Protein AF-A0A840C6U6-F1 (afdb_monomer)

Solvent-accessible surface area (backbone atoms only — not comparable to full-atom values): 9760 Å² total; per-residue (Å²): 137,85,86,86,85,78,88,86,88,80,88,86,81,90,80,87,83,90,81,89,81,90,80,90,89,85,90,82,91,80,81,91,79,9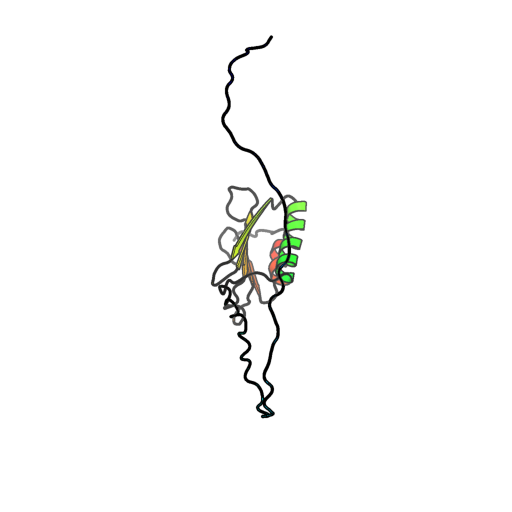4,80,86,88,84,83,76,79,82,68,82,79,74,75,77,66,78,74,57,31,68,74,51,78,66,56,47,48,55,55,49,54,53,49,54,53,35,39,76,70,66,61,38,72,49,74,47,78,48,71,35,70,68,30,18,37,42,33,33,19,62,46,102,85,55,76,41,54,36,34,42,36,38,28,70,78,38,42,84,78,66,22,24,28,36,31,26,38,61,87,69,48,74,78,34,65,22,78,48,59,72,74,34,51,51,66,73,77,44,84,76,80,78,77,85,128

Mean predicted aligned error: 17.06 Å

pLDDT: mean 73.61, std 18.35, range [34.66, 94.38]

Foldseek 3Di:
DDDDDDDDDDDDDDDDDDDDDDDDDDDDDDDDDDDDDDDDPPDPPPPPPQQWDDDDPVLVVLVVVLVVVCVVVLQWDDWDWDIDSFKTWIFTDSDPPDQGQKIWIAGVVCCVPWARIFIAGSVRDTPDGHNDSNVRCVSSVDPDPPPDD

Organism: NCBI:txid1348468

Secondary structure (DSSP, 8-state):
--------------------------------------------------------HHHHHHHHHHHHHHHHTTS--EEEEEE-SS-EEEEEESSTTSPPSEEEEE-TTGGGTT-SEEEEETTS-EEEEES-HHHHHHHHHS-------

Structure (mmCIF, N/CA/C/O backbone):
data_AF-A0A840C6U6-F1
#
_entry.id   AF-A0A840C6U6-F1
#
loop_
_atom_site.group_PDB
_atom_site.id
_atom_site.type_symbol
_atom_site.label_atom_id
_atom_site.label_alt_id
_atom_site.label_comp_id
_atom_site.label_asym_id
_atom_site.label_entity_id
_atom_site.label_seq_id
_atom_site.pdbx_PDB_ins_code
_atom_site.Cartn_x
_atom_site.Cartn_y
_atom_site.Cartn_z
_atom_site.occupancy
_atom_site.B_iso_or_equiv
_atom_site.auth_seq_id
_atom_site.auth_comp_id
_atom_site.auth_asym_id
_atom_site.auth_atom_id
_atom_site.pdbx_PDB_model_num
ATOM 1 N N . MET A 1 1 ? 65.325 24.434 11.270 1.00 45.62 1 MET A N 1
ATOM 2 C CA . MET A 1 1 ? 65.614 25.811 11.714 1.00 45.62 1 MET A CA 1
ATOM 3 C C . MET A 1 1 ? 64.269 26.358 12.171 1.00 45.62 1 MET A C 1
ATOM 5 O O . MET A 1 1 ? 63.461 26.665 11.315 1.00 45.62 1 MET A O 1
ATOM 9 N N . SER A 1 2 ? 63.809 26.082 13.391 1.00 48.50 2 SER A N 1
ATOM 10 C CA . SER A 1 2 ? 64.303 26.537 14.704 1.00 48.50 2 SER A CA 1
ATOM 11 C C . SER A 1 2 ? 64.007 28.020 14.915 1.00 48.50 2 SER A C 1
ATOM 13 O O . SER A 1 2 ? 64.846 28.852 14.599 1.00 48.50 2 SER A O 1
ATOM 15 N N . GLU A 1 3 ? 62.831 28.310 15.470 1.00 50.03 3 GLU A N 1
ATOM 16 C CA . GLU A 1 3 ? 62.626 29.488 16.309 1.00 50.03 3 GLU A CA 1
ATOM 17 C C . GLU A 1 3 ? 62.637 29.010 17.762 1.00 50.03 3 GLU A C 1
ATOM 19 O O . G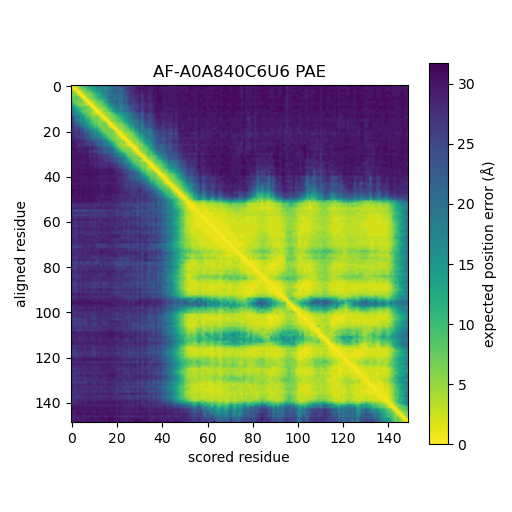LU A 1 3 ? 61.845 28.169 18.189 1.00 50.03 3 GLU A O 1
ATOM 24 N N . THR A 1 4 ? 63.662 29.475 18.461 1.00 56.00 4 THR A N 1
ATOM 25 C CA . THR A 1 4 ? 63.832 29.487 19.909 1.00 56.00 4 THR A CA 1
ATOM 26 C C . THR A 1 4 ? 63.136 30.708 20.487 1.00 56.00 4 THR A C 1
ATOM 28 O O . THR A 1 4 ? 63.201 31.756 19.858 1.00 56.00 4 THR A O 1
ATOM 31 N N . GLU A 1 5 ? 62.592 30.552 21.695 1.00 47.31 5 GLU A N 1
ATOM 32 C CA . GLU A 1 5 ? 62.396 31.534 22.785 1.00 47.31 5 GLU A CA 1
ATOM 33 C C . GLU A 1 5 ? 61.032 31.288 23.449 1.00 47.31 5 GLU A C 1
ATOM 35 O O . GLU A 1 5 ? 60.054 30.991 22.780 1.00 47.31 5 GLU A O 1
ATOM 40 N N . THR A 1 6 ? 60.856 31.346 24.763 1.00 54.31 6 THR A N 1
ATOM 41 C CA . THR A 1 6 ? 61.729 31.817 25.833 1.00 54.31 6 THR A CA 1
ATOM 42 C C . THR A 1 6 ? 61.226 31.195 27.141 1.00 54.31 6 THR A C 1
ATOM 44 O O . THR A 1 6 ? 60.025 30.992 27.329 1.00 54.31 6 THR A O 1
ATOM 47 N N . SER A 1 7 ? 62.181 30.844 28.001 1.00 49.69 7 SER A N 1
ATOM 48 C CA . SER A 1 7 ? 62.050 30.468 29.414 1.00 49.69 7 SER A CA 1
ATOM 49 C C . SER A 1 7 ? 61.199 31.496 30.186 1.00 49.69 7 SER A C 1
ATOM 51 O O . SER A 1 7 ? 61.150 32.660 29.819 1.00 49.69 7 SER A O 1
ATOM 53 N N . ASP A 1 8 ? 60.487 31.175 31.262 1.00 56.88 8 ASP A N 1
ATOM 54 C CA . ASP A 1 8 ? 61.069 30.817 32.559 1.00 56.88 8 ASP A CA 1
ATOM 55 C C . ASP A 1 8 ? 59.945 30.386 33.546 1.00 56.88 8 ASP A C 1
ATOM 57 O O . ASP A 1 8 ? 58.770 30.680 33.304 1.00 56.88 8 ASP A O 1
ATOM 61 N N . PRO A 1 9 ? 60.273 29.666 34.638 1.00 64.56 9 PRO A N 1
ATOM 62 C CA . PRO A 1 9 ? 59.389 28.789 35.389 1.00 64.56 9 PRO A CA 1
ATOM 63 C C . PRO A 1 9 ? 58.972 29.347 36.761 1.00 64.56 9 PRO A C 1
ATOM 65 O O . PRO A 1 9 ? 59.622 30.199 37.357 1.00 64.56 9 PRO A O 1
ATOM 68 N N . SER A 1 10 ? 57.918 28.773 37.336 1.00 48.19 10 SER A N 1
ATOM 69 C CA . SER A 1 10 ? 57.674 28.795 38.783 1.00 48.19 10 SER A CA 1
ATOM 70 C C . SER A 1 10 ? 56.781 27.593 39.101 1.00 48.19 10 SER A C 1
ATOM 72 O O . SER A 1 10 ? 55.706 27.469 38.521 1.00 48.19 10 SER A O 1
ATOM 74 N N . SER A 1 11 ? 57.349 26.547 39.711 1.00 51.41 11 SER A N 1
ATOM 75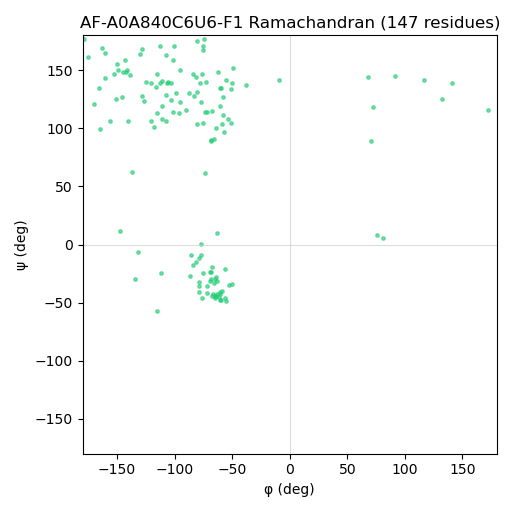 C CA . SER A 1 11 ? 57.151 26.210 41.138 1.00 51.41 11 SER A CA 1
ATOM 76 C C . SER A 1 11 ? 55.735 25.652 41.375 1.00 51.41 11 SER A C 1
ATOM 78 O O . SER A 1 11 ? 54.755 26.323 41.101 1.00 51.41 11 SER A O 1
ATOM 80 N N . ASP A 1 12 ? 55.484 24.426 41.826 1.00 54.50 12 ASP A N 1
ATOM 81 C CA . ASP A 1 12 ? 56.215 23.557 42.742 1.00 54.50 12 ASP A CA 1
ATOM 82 C C . ASP A 1 12 ? 55.719 22.088 42.591 1.00 54.50 12 ASP A C 1
ATOM 84 O O . ASP A 1 12 ? 54.709 21.830 41.925 1.00 54.50 12 ASP A O 1
ATOM 88 N N . PRO A 1 13 ? 56.425 21.116 43.198 1.00 53.50 13 PRO A N 1
ATOM 89 C CA . PRO A 1 13 ? 56.392 19.697 42.875 1.00 53.50 13 PRO A CA 1
ATOM 90 C C . PRO A 1 13 ? 55.777 18.808 43.981 1.00 53.50 13 PRO A C 1
ATOM 92 O O . PRO A 1 13 ? 55.643 19.221 45.128 1.00 53.50 13 PRO A O 1
ATOM 95 N N . PHE A 1 14 ? 55.556 17.525 43.644 1.00 44.00 14 PHE A N 1
ATOM 96 C CA . PHE A 1 14 ? 55.323 16.388 44.564 1.00 44.00 14 PHE A CA 1
ATOM 97 C C . PHE A 1 14 ? 53.980 16.426 45.356 1.00 44.00 14 PHE A C 1
ATOM 99 O O . PHE A 1 14 ? 53.499 17.465 45.762 1.00 44.00 14 PHE A O 1
ATOM 106 N N . ARG A 1 15 ? 53.262 15.336 45.661 1.00 47.59 15 ARG A N 1
ATOM 107 C CA . ARG A 1 15 ? 53.567 13.902 45.667 1.00 47.59 15 ARG A CA 1
ATOM 108 C C . ARG A 1 15 ? 52.268 13.085 45.755 1.00 47.59 15 ARG A C 1
ATOM 110 O O . ARG A 1 15 ? 51.410 13.341 46.589 1.00 47.59 15 ARG A O 1
ATOM 117 N N . THR A 1 16 ? 52.213 12.062 44.917 1.00 52.66 16 THR A N 1
ATOM 118 C CA . THR A 1 16 ? 51.678 10.706 45.101 1.00 52.66 16 THR A CA 1
ATOM 119 C C . THR A 1 16 ? 51.265 10.254 46.511 1.00 52.66 16 THR A C 1
ATOM 121 O O . THR A 1 16 ? 52.058 10.351 47.445 1.00 52.66 16 THR A O 1
ATOM 124 N N . GLY A 1 17 ? 50.162 9.493 46.574 1.00 43.16 17 GLY A N 1
ATOM 125 C CA . GLY A 1 17 ? 50.177 8.169 47.220 1.00 43.16 17 GLY A CA 1
ATOM 126 C C . GLY A 1 17 ? 49.043 7.885 48.202 1.00 43.16 17 GLY A C 1
ATOM 127 O O . GLY A 1 17 ? 48.842 8.628 49.151 1.00 43.16 17 GLY A O 1
ATOM 128 N N . GLY A 1 18 ? 48.322 6.785 47.963 1.00 44.47 18 GLY A N 1
ATOM 129 C CA . GLY A 1 18 ? 47.177 6.339 48.755 1.00 44.47 18 GLY A CA 1
ATOM 130 C C . GLY A 1 18 ? 47.520 5.728 50.117 1.00 44.47 18 GLY A C 1
ATOM 131 O O . GLY A 1 18 ? 48.679 5.527 50.467 1.00 44.47 18 GLY A O 1
ATOM 132 N N . GLY A 1 19 ? 46.477 5.381 50.867 1.00 39.81 19 GLY A N 1
ATOM 133 C CA . GLY A 1 19 ? 46.610 4.683 52.142 1.00 39.81 19 GLY A CA 1
ATOM 134 C C . GLY A 1 19 ? 45.278 4.580 52.870 1.00 39.81 19 GLY A C 1
ATOM 135 O O . GLY A 1 19 ? 44.681 5.587 53.226 1.00 39.81 19 GLY A O 1
ATOM 136 N N . ALA A 1 20 ? 44.807 3.349 53.042 1.00 47.38 20 ALA A N 1
ATOM 137 C CA . ALA A 1 20 ? 43.538 2.984 53.649 1.00 47.38 20 ALA A CA 1
ATOM 138 C C . ALA A 1 20 ? 43.416 3.407 55.124 1.00 47.38 20 ALA A C 1
ATOM 140 O O . ALA A 1 20 ? 44.385 3.338 55.875 1.00 47.38 20 ALA A O 1
ATOM 141 N N . ALA A 1 21 ? 42.193 3.717 55.561 1.00 46.66 21 ALA A N 1
ATOM 142 C CA . ALA A 1 21 ? 41.839 3.761 56.975 1.00 46.66 21 ALA A CA 1
ATOM 143 C C . ALA A 1 21 ? 40.434 3.183 57.196 1.00 46.66 21 ALA A C 1
ATOM 145 O O . ALA A 1 21 ? 39.406 3.762 56.855 1.00 46.66 21 ALA A O 1
ATOM 146 N N . VAL A 1 22 ? 40.471 1.978 57.751 1.00 51.34 22 VAL A N 1
ATOM 147 C CA . VAL A 1 22 ? 39.446 1.240 58.482 1.00 51.34 22 VAL A CA 1
ATOM 148 C C . VAL A 1 22 ? 38.579 2.122 59.391 1.00 51.34 22 VAL A C 1
ATOM 150 O O . VAL A 1 22 ? 39.090 2.952 60.139 1.00 51.34 22 VAL A O 1
ATOM 153 N N . VAL A 1 23 ? 37.265 1.882 59.381 1.00 58.28 23 VAL A N 1
ATOM 154 C CA . VAL A 1 23 ? 36.325 2.417 60.379 1.00 58.28 23 VAL A CA 1
ATOM 155 C C . VAL A 1 23 ? 35.882 1.310 61.348 1.00 58.28 23 VAL A C 1
ATOM 157 O O . VAL A 1 23 ? 35.692 0.168 60.920 1.00 58.28 23 VAL A O 1
ATOM 160 N N . PRO A 1 24 ? 35.754 1.609 62.654 1.00 52.91 24 PRO A N 1
ATOM 161 C CA . PRO A 1 24 ? 35.621 0.600 63.701 1.00 52.91 24 PRO A CA 1
ATOM 162 C C . PRO A 1 24 ? 34.193 0.055 63.865 1.00 52.91 24 PRO A C 1
ATOM 164 O O . PRO A 1 24 ? 33.205 0.782 63.803 1.00 52.91 24 PRO A O 1
ATOM 167 N N . PHE A 1 25 ? 34.118 -1.241 64.169 1.00 50.84 25 PHE A N 1
ATOM 168 C CA . PHE A 1 25 ? 32.932 -1.979 64.607 1.00 50.84 25 PHE A CA 1
ATOM 169 C C . PHE A 1 25 ? 32.901 -2.059 66.138 1.00 50.84 25 PHE A C 1
ATOM 171 O O . PHE A 1 25 ? 33.839 -2.613 66.699 1.00 50.84 25 PHE A O 1
ATOM 178 N N . THR A 1 26 ? 31.834 -1.581 66.798 1.00 48.91 26 THR A N 1
ATOM 179 C CA . THR A 1 26 ? 31.376 -1.967 68.163 1.00 48.91 26 THR A CA 1
ATOM 180 C C . THR A 1 26 ? 29.876 -1.556 68.342 1.00 48.91 26 THR A C 1
ATOM 182 O O . THR A 1 26 ? 29.348 -0.881 67.461 1.00 48.91 26 THR A O 1
ATOM 185 N N . PRO A 1 27 ? 29.097 -2.028 69.349 1.00 62.06 27 PRO A N 1
ATOM 186 C CA . PRO A 1 27 ? 28.064 -3.046 69.106 1.00 62.06 27 PRO A CA 1
ATOM 187 C C . PRO A 1 27 ? 26.657 -2.670 69.645 1.00 62.06 27 PRO A C 1
ATOM 189 O O . PRO A 1 27 ? 26.516 -1.808 70.505 1.00 62.06 27 PRO A O 1
ATOM 192 N N . ARG A 1 28 ? 25.602 -3.410 69.266 1.00 49.16 28 ARG A N 1
ATOM 193 C CA . ARG A 1 28 ? 24.569 -3.867 70.228 1.00 49.16 28 ARG A CA 1
ATOM 194 C C . ARG A 1 28 ? 23.605 -4.881 69.614 1.00 49.16 28 ARG A C 1
ATOM 196 O O . ARG A 1 28 ? 22.868 -4.577 68.684 1.00 49.16 28 ARG A O 1
ATOM 203 N N . ARG A 1 29 ? 23.554 -6.071 70.220 1.00 54.03 29 ARG A N 1
ATOM 204 C CA . ARG A 1 29 ? 22.394 -6.967 70.145 1.00 54.03 29 ARG A CA 1
ATOM 205 C C . ARG A 1 29 ? 21.256 -6.401 70.994 1.00 54.03 29 ARG A C 1
ATOM 207 O O . ARG A 1 29 ? 21.501 -5.985 72.126 1.00 54.03 29 ARG A O 1
ATOM 214 N N . LYS A 1 30 ? 20.034 -6.509 70.484 1.00 49.62 30 LYS A N 1
ATOM 215 C CA . LYS A 1 30 ? 18.816 -6.939 71.193 1.00 49.62 30 LYS A CA 1
ATOM 216 C C . LYS A 1 30 ? 17.808 -7.259 70.090 1.00 49.62 30 LYS A C 1
ATOM 218 O O . LYS A 1 30 ? 17.477 -6.384 69.309 1.00 49.62 30 LYS A O 1
ATOM 223 N N . ASP A 1 31 ? 17.660 -8.533 69.772 1.00 51.50 31 ASP A N 1
ATOM 224 C CA . ASP A 1 31 ? 16.606 -9.406 70.304 1.00 51.50 31 ASP A CA 1
ATOM 225 C C . ASP A 1 31 ? 15.381 -9.378 69.378 1.00 51.50 31 ASP A C 1
ATOM 227 O O . ASP A 1 31 ? 15.139 -8.412 68.661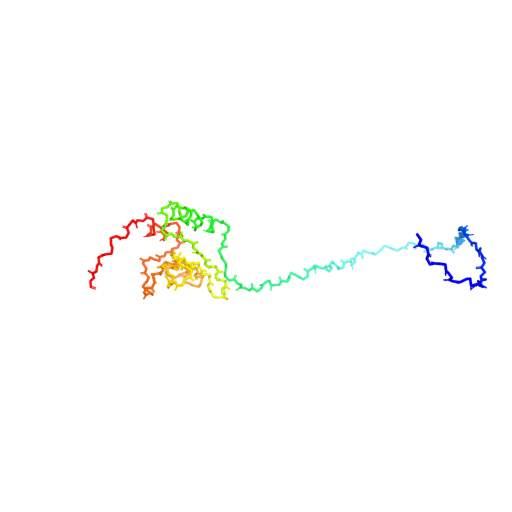 1.00 51.50 31 ASP A O 1
ATOM 231 N N . GLN A 1 32 ? 14.733 -10.524 69.280 1.00 50.66 32 GLN A N 1
ATOM 232 C CA . GLN A 1 32 ? 13.896 -10.958 68.175 1.00 50.66 32 GLN A CA 1
ATOM 233 C C . GLN A 1 32 ? 12.519 -10.287 68.165 1.00 50.66 32 GLN A C 1
ATOM 235 O O . GLN A 1 32 ? 11.892 -10.089 69.199 1.00 50.66 32 GLN A O 1
ATOM 240 N N . GLY A 1 33 ? 11.997 -10.057 66.961 1.00 49.28 33 GLY A N 1
ATOM 241 C CA . GLY A 1 33 ? 10.569 -9.885 66.703 1.00 49.28 33 GLY A CA 1
ATOM 242 C C . GLY A 1 33 ? 10.258 -10.363 65.281 1.00 49.28 33 GLY A C 1
ATOM 243 O O . GLY A 1 33 ? 10.924 -9.903 64.352 1.00 49.28 33 GLY A O 1
ATOM 244 N N . PRO A 1 34 ? 9.314 -11.298 65.061 1.00 66.19 34 PRO A N 1
ATOM 245 C CA . PRO A 1 34 ? 8.961 -11.735 63.720 1.00 66.19 34 PRO A CA 1
ATOM 246 C C . PRO A 1 34 ? 7.832 -10.850 63.179 1.00 66.19 34 PRO A C 1
ATOM 248 O O . PRO A 1 34 ? 6.722 -10.872 63.703 1.00 66.19 34 PRO A O 1
ATOM 251 N N . ALA A 1 35 ? 8.082 -10.089 62.113 1.00 51.34 35 ALA A N 1
ATOM 252 C CA . ALA A 1 35 ? 7.008 -9.482 61.329 1.00 51.34 35 ALA A CA 1
ATOM 253 C C . ALA A 1 35 ? 7.383 -9.424 59.842 1.00 51.34 35 ALA A C 1
ATOM 255 O O . ALA A 1 35 ? 8.452 -8.967 59.450 1.00 51.34 35 ALA A O 1
ATOM 256 N N . GLN A 1 36 ? 6.476 -9.974 59.047 1.00 61.34 36 GLN A N 1
ATOM 257 C CA . GLN A 1 36 ? 6.547 -10.296 57.626 1.00 61.34 36 GLN A CA 1
ATOM 258 C C . GLN A 1 36 ? 6.297 -9.065 56.704 1.00 61.34 36 GLN A C 1
ATOM 260 O O . GLN A 1 36 ? 6.046 -7.968 57.203 1.00 61.34 36 GLN A O 1
ATOM 265 N N . PRO A 1 37 ? 6.434 -9.208 55.367 1.00 58.03 37 PRO A N 1
ATOM 266 C CA . PRO A 1 37 ? 7.028 -8.219 54.466 1.00 58.03 37 PRO A CA 1
ATOM 267 C C . PRO A 1 37 ? 6.009 -7.292 53.787 1.00 58.03 37 PRO A C 1
ATOM 269 O O . PRO A 1 37 ? 4.916 -7.719 53.438 1.00 58.03 37 PRO A O 1
ATOM 272 N N . HIS A 1 38 ? 6.416 -6.057 53.475 1.00 51.50 38 HIS A N 1
ATOM 273 C CA . HIS A 1 38 ? 5.706 -5.188 52.521 1.00 51.50 38 HIS A CA 1
ATOM 274 C C . HIS A 1 38 ? 6.696 -4.469 51.596 1.00 51.50 38 HIS A C 1
ATOM 276 O O . HIS A 1 38 ? 6.808 -3.243 51.583 1.00 51.50 38 HIS A O 1
ATOM 282 N N . GLY A 1 39 ? 7.437 -5.250 50.809 1.00 54.03 39 GLY A N 1
ATOM 283 C CA . GLY A 1 39 ? 8.087 -4.730 49.612 1.00 54.03 39 GLY A CA 1
ATOM 284 C C . GLY A 1 39 ? 7.023 -4.538 48.538 1.00 54.03 39 GLY A C 1
ATOM 285 O O . GLY A 1 39 ? 6.555 -5.514 47.965 1.00 54.03 39 GLY A O 1
ATOM 286 N N . HIS A 1 40 ? 6.617 -3.298 48.284 1.00 62.19 40 HIS A N 1
ATOM 287 C CA . HIS A 1 40 ? 5.832 -2.972 47.098 1.00 62.19 40 HIS A CA 1
ATOM 288 C C . HIS A 1 40 ? 6.785 -3.030 45.896 1.00 62.19 40 HIS A C 1
ATOM 290 O O . HIS A 1 40 ? 7.712 -2.217 45.842 1.00 62.19 40 HIS A O 1
ATOM 296 N N . PRO A 1 41 ? 6.625 -3.961 44.938 1.00 60.44 41 PRO A N 1
ATOM 297 C CA . PRO A 1 41 ? 7.368 -3.863 43.698 1.00 60.44 41 PRO A CA 1
ATOM 298 C C . PRO A 1 41 ? 6.840 -2.638 42.949 1.00 60.44 41 PRO A C 1
ATOM 300 O O . PRO A 1 41 ? 5.675 -2.588 42.551 1.00 60.44 41 PRO A O 1
ATOM 303 N N . ILE A 1 42 ? 7.693 -1.633 42.767 1.00 62.78 42 ILE A N 1
ATOM 304 C CA . ILE A 1 42 ? 7.440 -0.546 41.825 1.00 62.78 42 ILE A CA 1
ATOM 305 C C . ILE A 1 42 ? 7.535 -1.188 40.438 1.00 62.78 42 ILE A C 1
ATOM 307 O O . ILE A 1 42 ? 8.620 -1.340 39.881 1.00 62.78 42 ILE A O 1
ATOM 311 N N . ALA A 1 43 ? 6.409 -1.679 39.920 1.00 65.00 43 ALA A N 1
ATOM 312 C CA . ALA A 1 43 ? 6.338 -2.167 38.553 1.00 65.00 43 ALA A CA 1
ATOM 313 C C . ALA A 1 43 ? 6.707 -1.006 37.610 1.00 65.00 43 ALA A C 1
ATOM 315 O O . ALA A 1 43 ? 6.212 0.108 37.816 1.00 65.00 43 ALA A O 1
ATOM 316 N N . PRO A 1 44 ? 7.559 -1.216 36.588 1.00 58.72 44 PRO A N 1
ATOM 317 C CA . PRO A 1 44 ? 7.810 -0.182 35.600 1.00 58.72 44 PRO A CA 1
ATOM 318 C C . PRO A 1 44 ? 6.476 0.136 34.927 1.00 58.72 44 PRO A C 1
ATOM 320 O O . PRO A 1 44 ? 5.835 -0.748 34.355 1.00 58.72 44 PRO A O 1
ATOM 323 N N . ALA A 1 45 ? 6.032 1.388 35.048 1.00 59.53 45 ALA A N 1
ATOM 324 C CA . ALA A 1 45 ? 4.867 1.884 34.342 1.00 59.53 45 ALA A CA 1
ATOM 325 C C . ALA A 1 45 ? 5.074 1.587 32.856 1.00 59.53 45 ALA A C 1
ATOM 327 O O . ALA A 1 45 ? 5.946 2.173 32.217 1.00 59.53 45 ALA A O 1
ATOM 328 N N . ALA A 1 46 ? 4.319 0.621 32.329 1.00 58.47 46 ALA A N 1
ATOM 329 C CA . ALA A 1 46 ? 4.312 0.314 30.915 1.00 58.47 46 ALA A CA 1
ATOM 330 C C . ALA A 1 46 ? 3.898 1.594 30.192 1.00 58.47 46 ALA A C 1
ATOM 332 O O . ALA A 1 46 ? 2.731 1.991 30.234 1.00 58.47 46 ALA A O 1
ATOM 333 N N . SER A 1 47 ? 4.874 2.271 29.587 1.00 55.38 47 SER A N 1
ATOM 334 C CA . SER A 1 47 ? 4.669 3.402 28.699 1.00 55.38 47 SER A CA 1
ATOM 335 C C . SER A 1 47 ? 3.645 2.947 27.674 1.00 55.38 47 SER A C 1
ATOM 337 O O . SER A 1 47 ? 3.940 2.100 26.831 1.00 55.38 47 SER A O 1
ATOM 339 N N . ARG A 1 48 ? 2.406 3.419 27.815 1.00 57.06 48 ARG A N 1
ATOM 340 C CA . ARG A 1 48 ? 1.300 3.080 26.927 1.00 57.06 48 ARG A CA 1
ATOM 341 C C . ARG A 1 48 ? 1.671 3.680 25.580 1.00 57.06 48 ARG A C 1
ATOM 343 O O . ARG A 1 48 ? 1.460 4.869 25.358 1.00 57.06 48 ARG A O 1
ATOM 350 N N . ALA A 1 49 ? 2.353 2.879 24.762 1.00 59.88 49 ALA A N 1
ATOM 351 C CA . ALA A 1 49 ? 2.838 3.288 23.460 1.00 59.88 49 ALA A CA 1
ATOM 352 C C . ALA A 1 49 ? 1.665 3.928 22.708 1.00 59.88 49 ALA A C 1
ATOM 354 O O . ALA A 1 49 ? 0.530 3.446 22.842 1.00 59.88 49 ALA A O 1
ATOM 355 N N . PRO A 1 50 ? 1.895 5.038 21.985 1.00 55.84 50 PRO A N 1
ATOM 356 C CA . PRO A 1 50 ? 0.836 5.669 21.221 1.00 55.84 50 PRO A CA 1
ATOM 357 C C . PRO A 1 50 ? 0.178 4.594 20.355 1.00 55.84 50 PRO A C 1
ATOM 359 O O . PRO A 1 50 ? 0.864 3.750 19.781 1.00 55.84 50 PRO A O 1
ATOM 362 N N . ASN A 1 51 ? -1.155 4.583 20.353 1.00 68.25 51 ASN A N 1
ATOM 363 C CA . ASN A 1 51 ? -1.997 3.561 19.733 1.00 68.25 51 ASN A CA 1
ATOM 364 C C . ASN A 1 51 ? -1.955 3.719 18.202 1.00 68.25 51 ASN A C 1
ATOM 366 O O . ASN A 1 51 ? -2.933 4.101 17.569 1.00 68.25 51 ASN A O 1
ATOM 370 N N . VAL A 1 52 ? -0.761 3.570 17.639 1.00 79.75 52 VAL A N 1
ATOM 371 C CA . VAL A 1 52 ? -0.462 3.722 16.226 1.00 79.75 52 VAL A CA 1
ATOM 372 C C . VAL A 1 52 ? -0.814 2.410 15.554 1.00 79.75 52 VAL A C 1
ATOM 374 O O . VAL A 1 52 ? -0.383 1.339 15.986 1.00 79.75 52 VAL A O 1
ATOM 377 N N . VAL A 1 53 ? -1.611 2.490 14.496 1.00 86.25 53 VAL A N 1
ATOM 378 C CA . VAL A 1 53 ? -1.928 1.315 13.698 1.00 86.25 53 VAL A CA 1
ATOM 379 C C . VAL A 1 53 ? -0.725 1.024 12.814 1.00 86.25 53 VAL A C 1
ATOM 381 O O . VAL A 1 53 ? -0.297 1.870 12.032 1.00 86.25 53 VAL A O 1
ATOM 384 N N . SER A 1 54 ? -0.180 -0.181 12.939 1.00 88.31 54 SER A N 1
ATOM 385 C CA . SER A 1 54 ? 0.949 -0.651 12.144 1.00 88.31 54 SER A CA 1
ATOM 386 C C . SER A 1 54 ? 0.680 -2.023 11.533 1.00 88.31 54 SER A C 1
ATOM 388 O O . SER A 1 54 ? -0.250 -2.748 11.921 1.00 88.31 54 SER A O 1
ATOM 390 N N . PHE A 1 55 ? 1.500 -2.363 10.539 1.00 89.12 55 PHE A N 1
ATOM 391 C CA . PHE A 1 55 ? 1.549 -3.713 10.001 1.00 89.12 55 PHE A CA 1
ATOM 392 C C . PHE A 1 55 ? 2.343 -4.620 10.941 1.00 89.12 55 PHE A C 1
ATOM 394 O O . PHE A 1 55 ? 3.375 -4.211 11.477 1.00 89.12 55 PHE A O 1
ATOM 401 N N . ASP A 1 56 ? 1.868 -5.846 11.138 1.00 90.81 56 ASP A N 1
ATOM 402 C CA . ASP A 1 56 ? 2.633 -6.849 11.874 1.00 90.81 56 ASP A CA 1
ATOM 403 C C . ASP A 1 56 ? 3.789 -7.409 11.017 1.00 90.81 56 ASP A C 1
ATOM 405 O O . ASP A 1 56 ? 3.904 -7.148 9.816 1.00 90.81 56 ASP A O 1
ATOM 409 N N . ALA A 1 57 ? 4.681 -8.193 11.626 1.00 89.75 57 ALA A N 1
ATOM 410 C CA . ALA A 1 57 ? 5.836 -8.742 10.915 1.00 89.75 57 ALA A CA 1
ATOM 411 C C . ALA A 1 57 ? 5.462 -9.714 9.776 1.00 89.75 57 ALA A C 1
ATOM 413 O O . ALA A 1 57 ? 6.226 -9.862 8.821 1.00 89.75 57 ALA A O 1
ATOM 414 N N . ARG A 1 58 ? 4.320 -10.407 9.871 1.00 91.12 58 ARG A N 1
ATOM 415 C CA . ARG A 1 58 ? 3.836 -11.334 8.836 1.00 91.12 58 ARG A CA 1
ATOM 416 C C . ARG A 1 58 ? 3.249 -10.551 7.668 1.00 91.12 58 ARG A C 1
ATOM 418 O O . ARG A 1 58 ? 3.615 -10.805 6.527 1.00 91.12 58 ARG A O 1
ATOM 425 N N . GLU A 1 59 ? 2.424 -9.560 7.968 1.00 91.44 59 GLU A N 1
ATOM 426 C CA . GLU A 1 59 ? 1.813 -8.648 7.011 1.00 91.44 59 GLU A CA 1
ATOM 427 C C . GLU A 1 59 ? 2.874 -7.878 6.226 1.00 91.44 59 GLU A C 1
ATOM 429 O O . GLU A 1 59 ? 2.847 -7.843 4.997 1.00 91.44 59 GLU A O 1
ATOM 434 N N . LEU A 1 60 ? 3.862 -7.318 6.930 1.00 91.31 60 LEU A N 1
ATOM 435 C CA . LEU A 1 60 ? 4.968 -6.615 6.296 1.00 91.31 60 LEU A CA 1
ATOM 436 C C . LEU A 1 60 ? 5.753 -7.552 5.373 1.00 91.31 60 LEU A C 1
ATOM 438 O O . LEU A 1 60 ? 6.095 -7.164 4.261 1.00 91.31 60 LEU A O 1
ATOM 442 N N . ARG A 1 61 ? 5.992 -8.803 5.785 1.00 93.25 61 ARG A N 1
ATOM 443 C CA . ARG A 1 61 ? 6.646 -9.799 4.927 1.00 93.25 61 ARG A CA 1
ATOM 444 C C . ARG A 1 61 ? 5.843 -10.065 3.654 1.00 93.25 61 ARG A C 1
ATOM 446 O O . ARG A 1 61 ? 6.437 -10.147 2.586 1.00 93.25 61 ARG A O 1
ATOM 453 N N . GLU A 1 62 ? 4.521 -10.180 3.733 1.00 92.19 62 GLU A N 1
ATOM 454 C CA . GLU A 1 62 ? 3.677 -10.376 2.547 1.00 92.19 62 GLU A CA 1
ATOM 455 C C . GLU A 1 62 ? 3.723 -9.181 1.590 1.00 92.19 62 GLU A C 1
ATOM 457 O O . GLU A 1 62 ? 3.899 -9.368 0.384 1.00 92.19 62 GLU A O 1
ATOM 462 N N . ILE A 1 63 ? 3.638 -7.960 2.125 1.00 92.12 63 ILE A N 1
ATOM 463 C CA . ILE A 1 63 ? 3.749 -6.722 1.342 1.00 92.12 63 ILE A CA 1
ATOM 464 C C . ILE A 1 63 ? 5.118 -6.652 0.658 1.00 92.12 63 ILE A C 1
ATOM 466 O O . ILE A 1 63 ? 5.200 -6.424 -0.550 1.00 92.12 63 ILE A O 1
ATOM 470 N N . LEU A 1 64 ? 6.192 -6.914 1.407 1.00 91.12 64 LEU A N 1
ATOM 471 C CA . LEU A 1 64 ? 7.558 -6.897 0.890 1.00 91.12 64 LEU A CA 1
ATOM 472 C C . LEU A 1 64 ? 7.815 -8.008 -0.136 1.00 91.12 64 LEU A C 1
ATOM 474 O O . LEU A 1 64 ? 8.552 -7.787 -1.093 1.00 91.12 64 LEU A O 1
ATOM 478 N N . ASN A 1 65 ? 7.181 -9.175 0.002 1.00 92.44 65 ASN A N 1
ATOM 479 C CA . ASN A 1 65 ? 7.275 -10.248 -0.989 1.00 92.44 65 ASN A CA 1
ATOM 480 C C . ASN A 1 65 ? 6.696 -9.820 -2.344 1.00 92.44 65 ASN A C 1
ATOM 482 O O . ASN A 1 65 ? 7.275 -10.136 -3.385 1.00 92.44 65 ASN A O 1
ATOM 486 N N . VAL A 1 66 ? 5.552 -9.127 -2.349 1.00 91.44 66 VAL A N 1
ATOM 487 C CA . VAL A 1 66 ? 4.963 -8.570 -3.580 1.00 91.44 66 VAL A CA 1
ATOM 488 C C . VAL A 1 66 ? 5.845 -7.449 -4.118 1.00 91.44 66 VAL A C 1
ATOM 490 O O . VAL A 1 66 ? 6.154 -7.433 -5.307 1.00 91.44 66 VAL A O 1
ATOM 493 N N . TYR A 1 67 ? 6.316 -6.563 -3.237 1.00 90.62 67 TYR A N 1
ATOM 494 C CA . TYR A 1 67 ? 7.219 -5.478 -3.604 1.00 90.62 67 TYR A CA 1
ATOM 495 C C . TYR A 1 67 ? 8.479 -5.988 -4.303 1.00 90.62 67 TYR A C 1
ATOM 497 O O . TYR A 1 67 ? 8.787 -5.535 -5.400 1.00 90.62 67 TYR A O 1
ATOM 505 N N . GLY A 1 68 ? 9.147 -6.998 -3.743 1.00 90.31 68 GLY A N 1
ATOM 506 C CA . GLY A 1 68 ? 10.335 -7.603 -4.343 1.00 90.31 68 GLY A CA 1
ATOM 507 C C . GLY A 1 68 ? 10.084 -8.175 -5.741 1.00 90.31 68 GLY A C 1
ATOM 508 O O . GLY A 1 68 ? 10.909 -7.978 -6.631 1.00 90.31 68 GLY A O 1
ATOM 509 N N . ARG A 1 69 ? 8.927 -8.816 -5.976 1.00 90.31 69 ARG A N 1
ATOM 510 C CA . ARG A 1 69 ? 8.552 -9.300 -7.319 1.00 90.31 69 ARG A CA 1
ATOM 511 C C . ARG A 1 69 ? 8.349 -8.153 -8.303 1.00 90.31 69 ARG A C 1
ATOM 513 O O . ARG A 1 69 ? 8.884 -8.197 -9.405 1.00 90.31 69 ARG A O 1
ATOM 520 N N . MET A 1 70 ? 7.625 -7.112 -7.905 1.00 88.94 70 MET A N 1
ATOM 521 C CA . MET A 1 70 ? 7.349 -5.962 -8.773 1.00 88.94 70 MET A CA 1
ATOM 522 C C . MET A 1 70 ? 8.596 -5.112 -9.046 1.00 88.94 70 MET A C 1
ATOM 524 O O . MET A 1 70 ? 8.743 -4.573 -10.141 1.00 88.94 70 MET A O 1
ATOM 528 N N . VAL A 1 71 ? 9.529 -5.035 -8.092 1.00 89.25 71 VAL A N 1
ATOM 529 C CA . VAL A 1 71 ? 10.859 -4.439 -8.295 1.00 89.25 71 VAL A CA 1
ATOM 530 C C . VAL A 1 71 ? 11.681 -5.271 -9.278 1.00 89.25 71 VAL A C 1
ATOM 532 O O . VAL A 1 71 ? 12.300 -4.702 -10.173 1.00 89.25 71 VAL A O 1
ATOM 535 N N . ALA A 1 72 ? 11.651 -6.606 -9.174 1.00 88.88 72 ALA A N 1
ATOM 536 C CA . ALA A 1 72 ? 12.329 -7.489 -10.126 1.00 88.88 72 ALA A CA 1
ATOM 537 C C . ALA A 1 72 ? 11.760 -7.370 -11.553 1.00 88.88 72 ALA A C 1
ATOM 539 O O . ALA A 1 72 ? 12.504 -7.489 -12.523 1.00 88.88 72 ALA A O 1
ATOM 540 N N . LEU A 1 73 ? 10.462 -7.078 -11.683 1.00 86.94 73 LEU A N 1
ATOM 541 C CA . LEU A 1 73 ? 9.809 -6.751 -12.957 1.00 86.94 73 LEU A CA 1
ATOM 542 C C . LEU A 1 73 ? 10.095 -5.314 -13.439 1.00 86.94 73 LEU A C 1
ATOM 544 O O . LEU A 1 73 ? 9.741 -4.966 -14.561 1.00 86.94 73 LEU A O 1
ATOM 548 N N . GLY A 1 74 ? 10.725 -4.471 -12.615 1.00 86.94 74 GLY A N 1
ATOM 549 C CA . GLY A 1 74 ? 11.011 -3.067 -12.926 1.00 86.94 74 GLY A CA 1
ATOM 550 C C . GLY A 1 74 ? 9.803 -2.127 -12.827 1.00 86.94 74 GLY A C 1
ATOM 551 O O . GLY A 1 74 ? 9.912 -0.957 -13.203 1.00 86.94 74 GLY A O 1
ATOM 552 N N . GLU A 1 75 ? 8.674 -2.618 -12.313 1.00 85.31 75 GLU A N 1
ATOM 553 C CA . GLU A 1 75 ? 7.417 -1.875 -12.186 1.00 85.31 75 GLU A CA 1
ATOM 554 C C . GLU A 1 75 ? 7.420 -0.931 -10.981 1.00 85.31 75 GLU A C 1
ATOM 556 O O . GLU A 1 75 ? 6.848 0.156 -11.044 1.00 85.31 75 GLU A O 1
ATOM 561 N N . TRP A 1 76 ? 8.043 -1.320 -9.867 1.00 90.00 76 TRP A N 1
ATOM 562 C CA . TRP A 1 76 ? 8.086 -0.518 -8.638 1.00 90.00 76 TRP A CA 1
ATOM 563 C C . TRP A 1 76 ? 9.515 -0.086 -8.323 1.00 90.00 76 TRP A C 1
ATOM 565 O O . TRP A 1 76 ? 10.468 -0.806 -8.624 1.00 90.00 76 TRP A O 1
ATOM 575 N N . ARG A 1 77 ? 9.671 1.106 -7.738 1.00 86.88 77 ARG A N 1
ATOM 576 C CA . ARG A 1 77 ? 10.994 1.684 -7.443 1.00 86.88 77 ARG A CA 1
ATOM 577 C C . ARG A 1 77 ? 11.127 2.273 -6.051 1.00 86.88 77 ARG A C 1
ATOM 579 O O . ARG A 1 77 ? 12.234 2.288 -5.528 1.00 86.88 77 ARG A O 1
ATOM 586 N N . ASP A 1 78 ? 10.035 2.774 -5.492 1.00 88.62 78 ASP A N 1
ATOM 587 C CA . ASP A 1 78 ? 10.045 3.441 -4.196 1.00 88.62 78 ASP A CA 1
ATOM 588 C C . ASP A 1 78 ? 8.772 3.102 -3.411 1.00 88.62 78 ASP A C 1
ATOM 590 O O . ASP A 1 78 ? 7.758 2.684 -3.989 1.00 88.62 78 ASP A O 1
ATOM 594 N N . TYR A 1 79 ? 8.829 3.259 -2.093 1.00 91.50 79 TYR A N 1
ATOM 595 C CA . TYR A 1 79 ? 7.710 3.030 -1.192 1.00 91.50 79 TYR A CA 1
ATOM 596 C C . TYR A 1 79 ? 7.719 4.020 -0.024 1.00 91.50 79 TYR A C 1
ATOM 598 O O . TYR A 1 79 ? 8.765 4.416 0.480 1.00 91.50 79 TYR A O 1
ATOM 606 N N . ALA A 1 80 ? 6.529 4.364 0.455 1.00 90.50 80 ALA A N 1
ATOM 607 C CA . ALA A 1 80 ? 6.337 5.080 1.707 1.00 90.50 80 ALA A CA 1
ATOM 608 C C . ALA A 1 80 ? 5.481 4.229 2.640 1.00 90.50 80 ALA A C 1
ATOM 610 O O . ALA A 1 80 ? 4.522 3.586 2.209 1.00 90.50 80 ALA A O 1
ATOM 611 N N . LEU A 1 81 ? 5.844 4.216 3.917 1.00 91.19 81 LEU A N 1
ATOM 612 C CA . LEU A 1 81 ? 5.098 3.526 4.955 1.00 91.19 81 LEU A CA 1
ATOM 613 C C . LEU A 1 81 ? 4.667 4.549 6.000 1.00 91.19 81 LEU A C 1
ATOM 615 O O . LEU A 1 81 ? 5.480 5.029 6.787 1.00 91.19 81 LEU A O 1
A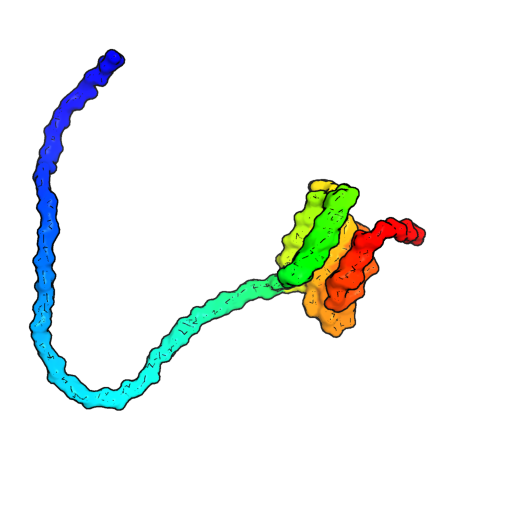TOM 619 N N . ASP A 1 82 ? 3.380 4.866 5.988 1.00 91.06 82 ASP A N 1
ATOM 620 C CA . ASP A 1 82 ? 2.767 5.849 6.862 1.00 91.06 82 ASP A CA 1
ATOM 621 C C . ASP A 1 82 ? 2.000 5.133 7.972 1.00 91.06 82 ASP A C 1
ATOM 623 O O . ASP A 1 82 ? 1.102 4.322 7.726 1.00 91.06 82 ASP A O 1
ATOM 627 N N . PHE A 1 83 ? 2.331 5.451 9.218 1.00 90.62 83 PHE A N 1
ATOM 628 C CA . PHE A 1 83 ? 1.631 4.926 10.381 1.00 90.62 83 PHE A CA 1
ATOM 629 C C . PHE A 1 83 ? 0.789 6.028 11.017 1.00 90.62 83 PHE A C 1
ATOM 631 O O . PHE A 1 83 ? 1.316 6.943 11.651 1.00 90.62 83 PHE A O 1
ATOM 638 N N . LEU A 1 84 ? -0.529 5.953 10.837 1.00 88.50 84 LEU A N 1
ATOM 639 C CA . LEU A 1 84 ? -1.474 6.906 11.404 1.00 88.50 84 LEU A CA 1
ATOM 640 C C . LEU A 1 84 ? -2.136 6.321 12.661 1.00 88.50 84 LEU A C 1
ATOM 642 O O . LEU A 1 84 ? -2.002 5.146 13.010 1.00 88.50 84 LEU A O 1
ATOM 646 N N . LYS A 1 85 ? -2.881 7.176 13.366 1.00 86.12 85 LYS A N 1
ATOM 647 C CA . LYS A 1 85 ? -3.634 6.800 14.573 1.00 86.12 85 LYS A CA 1
ATOM 648 C C . LYS A 1 85 ? -4.761 5.799 14.296 1.00 86.12 85 LYS A C 1
ATOM 650 O O . LYS A 1 85 ? -5.151 5.051 15.182 1.00 86.12 85 LYS A O 1
ATOM 655 N N . ASP A 1 86 ? -5.332 5.842 13.096 1.00 87.12 86 ASP A N 1
ATOM 656 C CA . ASP A 1 86 ? -6.515 5.081 12.695 1.00 87.12 86 ASP A CA 1
ATOM 657 C C . ASP A 1 86 ? -6.198 4.006 11.656 1.00 87.12 86 ASP A C 1
ATOM 659 O O . ASP A 1 86 ? -6.916 3.011 11.577 1.00 87.12 86 ASP A O 1
ATOM 663 N N . ARG A 1 87 ? -5.121 4.179 10.882 1.00 90.69 87 ARG A N 1
ATOM 664 C CA . ARG A 1 87 ? -4.744 3.260 9.809 1.00 90.69 87 ARG A CA 1
ATOM 665 C C . ARG A 1 87 ? -3.238 3.209 9.569 1.00 90.69 87 ARG A C 1
ATOM 667 O O . ARG A 1 87 ? -2.541 4.186 9.813 1.00 90.69 87 ARG A O 1
ATOM 674 N N . ALA A 1 88 ? -2.758 2.099 9.025 1.00 93.06 88 ALA A N 1
ATOM 675 C CA . ALA A 1 88 ? -1.428 2.016 8.424 1.00 93.06 88 ALA A CA 1
ATOM 676 C C . ALA A 1 88 ? -1.563 2.057 6.902 1.00 93.06 88 ALA A C 1
ATOM 678 O O . ALA A 1 88 ? -2.464 1.420 6.357 1.00 93.06 88 ALA A O 1
ATOM 679 N N . VAL A 1 89 ? -0.684 2.778 6.213 1.00 93.38 89 VAL A N 1
ATOM 680 C CA . VAL A 1 89 ? -0.704 2.902 4.754 1.00 93.38 89 VAL A CA 1
ATOM 681 C C . VAL A 1 89 ? 0.670 2.565 4.201 1.00 93.38 89 VAL A C 1
ATOM 683 O O . VAL A 1 89 ? 1.671 3.128 4.621 1.00 93.38 89 VAL A O 1
ATOM 686 N N . PHE A 1 90 ? 0.720 1.650 3.242 1.00 94.38 90 PHE A N 1
ATOM 687 C CA . PHE A 1 90 ? 1.906 1.370 2.447 1.00 94.38 90 PHE A CA 1
ATOM 688 C C . PHE A 1 90 ? 1.652 1.840 1.017 1.00 94.38 90 PHE A C 1
ATOM 690 O O . PHE A 1 90 ? 0.846 1.257 0.288 1.00 94.38 90 PHE A O 1
ATOM 697 N N . SER A 1 91 ? 2.310 2.924 0.635 1.00 91.88 91 SER A N 1
ATOM 698 C CA . SER A 1 91 ? 2.197 3.553 -0.677 1.00 91.88 91 SER A CA 1
ATOM 699 C C . SER A 1 91 ? 3.355 3.107 -1.560 1.00 91.88 91 SER A C 1
ATOM 701 O O . SER A 1 91 ? 4.504 3.183 -1.138 1.00 91.88 91 SER A O 1
ATOM 703 N N . VAL A 1 92 ? 3.075 2.666 -2.786 1.00 90.69 92 VAL A N 1
ATOM 704 C CA . VAL A 1 92 ? 4.110 2.272 -3.759 1.00 90.69 92 VAL A CA 1
ATOM 705 C C . VAL A 1 92 ? 4.182 3.246 -4.922 1.00 90.69 92 VAL A C 1
ATOM 707 O O . VAL A 1 92 ? 3.155 3.688 -5.442 1.00 90.69 92 VAL A O 1
ATOM 710 N N . P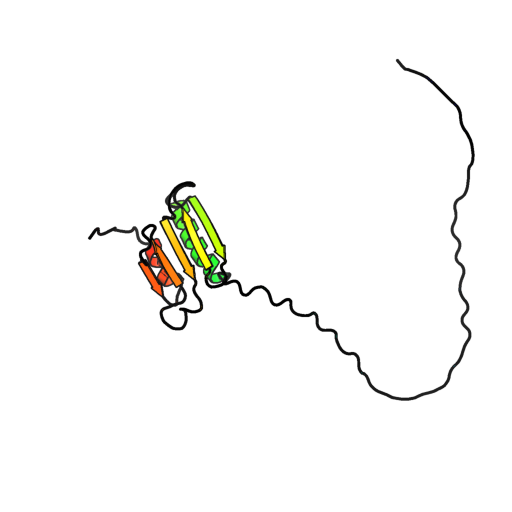HE A 1 93 ? 5.398 3.535 -5.374 1.00 87.75 93 PHE A N 1
ATOM 711 C CA . PHE A 1 93 ? 5.670 4.500 -6.431 1.00 87.75 93 PHE A CA 1
ATOM 712 C C . PHE A 1 93 ? 6.484 3.861 -7.560 1.00 87.75 93 PHE A C 1
ATOM 714 O O . PHE A 1 93 ? 7.429 3.097 -7.337 1.00 87.75 93 PHE A O 1
ATOM 721 N N . ARG A 1 94 ? 6.131 4.211 -8.803 1.00 82.25 94 ARG A N 1
ATOM 722 C CA . ARG A 1 94 ? 6.902 3.826 -9.996 1.00 82.25 94 ARG A CA 1
ATOM 723 C C . ARG A 1 94 ? 8.133 4.702 -10.199 1.00 82.25 94 ARG A C 1
ATOM 725 O O . ARG A 1 94 ? 9.131 4.244 -10.744 1.00 82.25 94 ARG A O 1
ATOM 732 N N . ARG A 1 95 ? 8.043 5.976 -9.813 1.00 80.50 95 ARG A N 1
ATOM 733 C CA . ARG A 1 95 ? 9.091 7.000 -9.924 1.00 80.50 95 ARG A CA 1
ATOM 734 C C . ARG A 1 95 ? 8.944 7.990 -8.769 1.00 80.50 95 ARG A C 1
ATOM 736 O O . ARG A 1 95 ? 7.822 8.256 -8.350 1.00 80.50 95 ARG A O 1
ATOM 743 N N . THR A 1 96 ? 10.051 8.588 -8.334 1.00 59.44 96 THR A N 1
ATOM 744 C CA . THR A 1 96 ? 10.180 9.513 -7.183 1.00 59.44 96 THR A CA 1
ATOM 745 C C . THR A 1 96 ? 9.394 10.839 -7.317 1.00 59.44 96 THR A C 1
ATOM 747 O O . THR A 1 96 ? 9.567 11.757 -6.526 1.00 59.44 96 THR A O 1
ATOM 750 N N . SER A 1 97 ? 8.513 10.997 -8.310 1.00 58.88 97 SER A N 1
ATOM 751 C CA . SER A 1 97 ? 7.710 12.221 -8.508 1.00 58.88 97 SER A CA 1
ATOM 752 C C . SER A 1 97 ? 6.320 11.965 -9.105 1.00 58.88 97 SER A C 1
ATOM 754 O O . SER A 1 97 ? 5.654 12.902 -9.537 1.00 58.88 97 SER A O 1
ATOM 756 N N . GLU A 1 98 ? 5.877 10.707 -9.163 1.00 68.25 98 GLU A N 1
ATOM 757 C CA . GLU A 1 98 ? 4.545 10.344 -9.662 1.00 68.25 98 GLU A CA 1
ATOM 758 C C . GLU A 1 98 ? 3.585 10.052 -8.495 1.00 68.25 98 GLU A C 1
ATOM 760 O O . GLU A 1 98 ? 4.004 9.741 -7.380 1.00 68.25 98 GLU A O 1
ATOM 765 N N . VAL A 1 99 ? 2.278 10.141 -8.756 1.00 67.75 99 VAL A N 1
ATOM 766 C CA . VAL A 1 99 ? 1.231 9.689 -7.822 1.00 67.75 99 VAL A CA 1
ATOM 767 C C . VAL A 1 99 ? 1.461 8.214 -7.451 1.00 67.75 99 VAL A C 1
ATOM 769 O O . VAL A 1 99 ? 1.833 7.428 -8.329 1.00 67.75 99 VAL A O 1
ATOM 772 N N . PRO A 1 100 ? 1.232 7.809 -6.185 1.00 78.06 100 PRO A N 1
ATOM 773 C CA . PRO A 1 100 ? 1.412 6.420 -5.777 1.00 78.06 100 PRO A CA 1
ATOM 774 C C . PRO A 1 100 ? 0.521 5.514 -6.629 1.00 78.06 100 PRO A C 1
ATOM 776 O O . PRO A 1 100 ? -0.685 5.741 -6.726 1.00 78.06 100 PRO A O 1
ATOM 779 N N . LEU A 1 101 ? 1.115 4.488 -7.244 1.00 83.81 101 LEU A N 1
ATOM 780 C CA . LEU A 1 101 ? 0.404 3.547 -8.114 1.00 83.81 101 LEU A CA 1
ATOM 781 C C . LEU A 1 101 ? -0.684 2.810 -7.336 1.00 83.81 101 LEU A C 1
ATOM 783 O O . LEU A 1 101 ? -1.822 2.681 -7.797 1.00 83.81 101 LEU A O 1
ATOM 787 N N . TYR A 1 102 ? -0.308 2.348 -6.144 1.00 90.69 102 TYR A N 1
ATOM 788 C CA . TYR A 1 102 ? -1.176 1.627 -5.235 1.00 90.69 102 TYR A CA 1
ATOM 789 C C . TYR A 1 102 ? -0.907 2.049 -3.797 1.00 90.69 102 TYR A C 1
ATOM 791 O O . TYR A 1 102 ? 0.213 2.405 -3.428 1.00 90.69 102 TYR A O 1
ATOM 799 N N . ARG A 1 103 ? -1.951 1.973 -2.976 1.00 92.56 103 ARG A N 1
ATOM 800 C CA . ARG A 1 103 ? -1.875 2.139 -1.527 1.00 92.56 103 ARG A CA 1
ATOM 801 C C . ARG A 1 103 ? -2.524 0.943 -0.862 1.00 92.56 103 ARG A C 1
ATOM 803 O O . ARG A 1 103 ? -3.681 0.635 -1.141 1.00 92.56 103 ARG A O 1
ATOM 810 N N . ILE A 1 104 ? -1.775 0.262 -0.011 1.00 93.81 104 ILE A N 1
ATOM 811 C CA . ILE A 1 104 ? -2.270 -0.821 0.830 1.00 93.81 104 ILE A CA 1
ATOM 812 C C . ILE A 1 104 ? -2.584 -0.203 2.188 1.00 93.81 104 ILE A C 1
ATOM 814 O O . ILE A 1 104 ? -1.685 0.256 2.883 1.00 93.81 104 ILE A O 1
ATOM 818 N N . GLU A 1 105 ? -3.858 -0.164 2.551 1.00 93.81 105 GLU A N 1
ATOM 819 C CA . GLU A 1 105 ? -4.335 0.401 3.811 1.00 93.81 105 GLU A CA 1
ATOM 820 C C . GLU A 1 105 ? -4.754 -0.714 4.771 1.00 93.81 105 GLU A C 1
ATOM 822 O O . GLU A 1 105 ? -5.419 -1.671 4.363 1.00 93.81 105 GLU A O 1
ATOM 827 N N . LYS A 1 106 ? -4.405 -0.557 6.050 1.00 92.81 106 LYS A N 1
ATOM 828 C CA . LYS A 1 106 ? -4.882 -1.366 7.171 1.00 92.81 106 LYS A CA 1
ATOM 829 C C . LYS A 1 106 ? -5.692 -0.496 8.122 1.00 92.81 106 LYS A C 1
ATOM 831 O O . LYS A 1 106 ? -5.123 0.357 8.792 1.00 92.81 106 LYS A O 1
ATOM 836 N N . ASP A 1 107 ? -6.988 -0.758 8.220 1.00 90.69 107 ASP A N 1
ATOM 837 C CA . ASP A 1 107 ? -7.926 -0.115 9.137 1.00 90.69 107 ASP A CA 1
ATOM 838 C C . ASP A 1 107 ? -8.531 -1.165 10.099 1.00 90.69 107 ASP A C 1
ATOM 840 O O . ASP A 1 107 ? -9.453 -1.910 9.737 1.00 90.69 107 ASP A O 1
ATOM 844 N N . PRO A 1 108 ? -8.043 -1.256 11.350 1.00 84.81 108 PRO A N 1
ATOM 845 C CA . PRO A 1 108 ? -8.553 -2.204 12.332 1.00 84.81 108 PRO A CA 1
ATOM 846 C C . PRO A 1 108 ? -9.990 -1.902 12.782 1.00 84.81 108 PRO A C 1
ATOM 848 O O . PRO A 1 108 ? -10.659 -2.806 13.285 1.00 84.81 108 PRO A O 1
ATOM 851 N N . GLN A 1 109 ? -10.510 -0.682 12.597 1.00 82.00 109 GLN A N 1
ATOM 852 C CA . GLN A 1 109 ? -11.912 -0.385 12.911 1.00 82.00 109 GLN A CA 1
ATOM 853 C C . GLN A 1 109 ? -12.859 -1.031 11.899 1.00 82.00 109 GLN A C 1
ATOM 855 O O . GLN A 1 109 ? -13.928 -1.532 12.268 1.00 82.00 109 GLN A O 1
ATOM 860 N N . LEU A 1 110 ? -12.448 -1.096 10.631 1.00 79.62 110 LEU A N 1
ATOM 861 C CA . LEU A 1 110 ? -13.196 -1.778 9.573 1.00 79.62 110 LEU A CA 1
ATOM 862 C C . LEU A 1 110 ? -13.024 -3.302 9.585 1.00 79.62 110 LEU A C 1
ATOM 864 O O . LEU A 1 110 ? -13.834 -4.007 8.969 1.00 79.62 110 LEU A O 1
ATOM 868 N N . ALA A 1 111 ? -12.065 -3.827 10.357 1.00 78.75 111 ALA A N 1
ATOM 869 C CA . ALA A 1 111 ? -11.821 -5.262 10.515 1.00 78.75 111 ALA A CA 1
ATOM 870 C C . ALA A 1 111 ? -13.070 -6.054 10.922 1.00 78.75 111 ALA A C 1
ATOM 872 O O . ALA A 1 111 ? -13.247 -7.184 10.477 1.00 78.75 111 ALA A O 1
ATOM 873 N N . ARG A 1 112 ? -13.955 -5.461 11.735 1.00 74.62 112 ARG A N 1
ATOM 874 C CA . ARG A 1 112 ? -15.194 -6.106 12.210 1.00 74.62 112 ARG A CA 1
ATOM 875 C C . ARG A 1 112 ? -16.379 -5.976 11.252 1.00 74.62 112 ARG A C 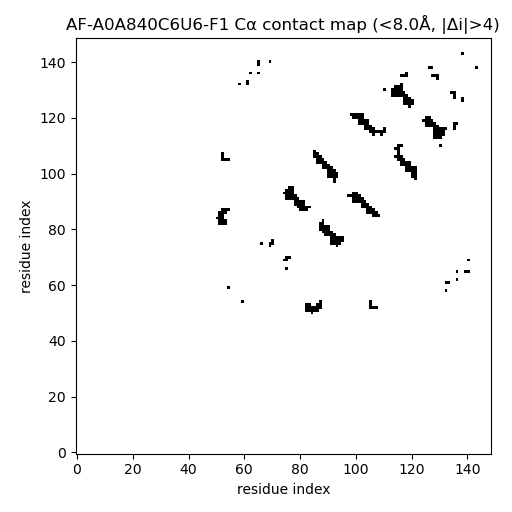1
ATOM 877 O O . ARG A 1 112 ? -17.414 -6.577 11.508 1.00 74.62 112 ARG A O 1
ATOM 884 N N . ARG A 1 113 ? -16.267 -5.163 10.197 1.00 78.75 113 ARG A N 1
ATOM 885 C CA . ARG A 1 113 ? -17.384 -4.857 9.287 1.00 78.75 113 ARG A CA 1
ATOM 886 C C . ARG A 1 113 ? -17.146 -5.364 7.871 1.00 78.75 113 ARG A C 1
ATOM 888 O O . ARG A 1 113 ? -17.977 -6.084 7.342 1.00 78.75 113 ARG A O 1
ATOM 895 N N . GLN A 1 114 ? -16.050 -4.937 7.247 1.00 77.94 114 GLN A N 1
ATOM 896 C CA . GLN A 1 114 ? -15.816 -5.132 5.808 1.00 77.94 114 GLN A CA 1
ATOM 897 C C . GLN A 1 114 ? -14.424 -5.696 5.490 1.00 77.94 114 GLN A C 1
ATOM 899 O O . GLN A 1 114 ? -14.145 -6.007 4.334 1.00 77.94 114 GLN A O 1
ATOM 904 N N . GLY A 1 115 ? -13.554 -5.825 6.495 1.00 85.25 115 GLY A N 1
ATOM 905 C CA . GLY A 1 115 ? -12.173 -6.266 6.329 1.00 85.25 115 GLY A CA 1
ATO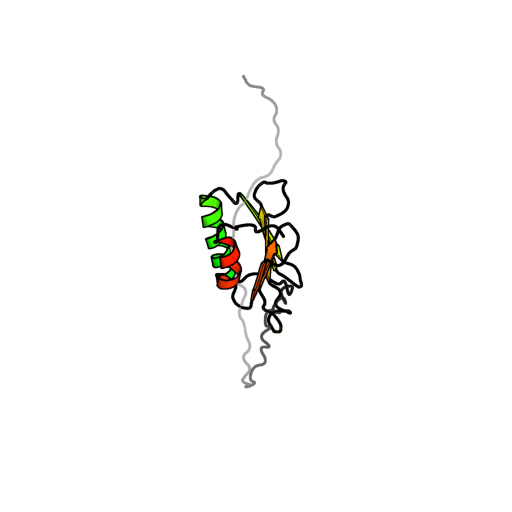M 906 C C . GLY A 1 115 ? -11.181 -5.185 6.730 1.00 85.25 115 GLY A C 1
ATOM 907 O O . GLY A 1 115 ? -11.416 -4.001 6.493 1.00 85.25 115 GLY A O 1
ATOM 908 N N . ALA A 1 116 ? -10.086 -5.608 7.362 1.00 89.75 116 ALA A N 1
ATOM 909 C CA . ALA A 1 116 ? -9.057 -4.702 7.855 1.00 89.75 116 ALA A CA 1
ATOM 910 C C . ALA A 1 116 ? -8.185 -4.150 6.726 1.00 89.75 116 ALA A C 1
ATOM 912 O O . ALA A 1 116 ? -7.607 -3.087 6.887 1.00 89.75 116 ALA A O 1
ATOM 913 N N . TYR A 1 117 ? -8.085 -4.853 5.595 1.00 93.12 117 TYR A N 1
ATOM 914 C CA . TYR A 1 117 ? -7.140 -4.527 4.532 1.00 93.12 117 TYR A CA 1
ATOM 915 C C . TYR A 1 117 ? -7.856 -4.061 3.276 1.00 93.12 117 TYR A C 1
ATOM 917 O O . TYR A 1 117 ? -8.850 -4.659 2.850 1.00 93.12 117 TYR A O 1
ATOM 925 N N . SER A 1 118 ? -7.309 -3.039 2.627 1.00 93.06 118 SER A N 1
ATOM 926 C CA . SER A 1 118 ? -7.735 -2.629 1.293 1.00 93.06 118 SER A CA 1
ATOM 927 C C . SER A 1 118 ? -6.577 -2.175 0.424 1.00 93.06 118 SER A C 1
ATOM 929 O O . SER A 1 118 ? -5.619 -1.594 0.913 1.00 93.06 118 SER A O 1
ATOM 931 N N . VAL A 1 119 ? -6.701 -2.408 -0.879 1.00 93.12 119 VAL A N 1
ATOM 932 C CA . VAL A 1 119 ? -5.808 -1.866 -1.906 1.00 93.12 119 VAL A CA 1
ATOM 933 C C . VAL A 1 119 ? -6.558 -0.793 -2.674 1.00 93.12 119 VAL A C 1
ATOM 935 O O . VAL A 1 119 ? -7.657 -1.036 -3.178 1.00 93.12 119 VAL A O 1
ATOM 938 N N . VAL A 1 120 ? -5.946 0.377 -2.784 1.00 91.75 120 VAL A N 1
ATOM 939 C CA . VAL A 1 120 ? -6.475 1.557 -3.463 1.00 91.75 120 VAL A CA 1
ATOM 940 C C . VAL A 1 120 ? -5.569 1.891 -4.644 1.00 91.75 120 VAL A C 1
ATOM 942 O O . VAL A 1 120 ? -4.350 1.856 -4.507 1.00 91.75 120 VAL A O 1
ATOM 945 N N . SER A 1 121 ? -6.145 2.198 -5.805 1.00 90.44 121 SER A N 1
ATOM 946 C CA . SER A 1 121 ? -5.406 2.666 -6.982 1.00 90.44 121 SER A CA 1
ATOM 947 C C . SER A 1 121 ? -4.971 4.128 -6.845 1.00 90.44 121 SER A C 1
ATOM 949 O O . SER A 1 121 ? -5.510 4.876 -6.026 1.00 90.44 121 SER A O 1
ATOM 951 N N . ALA A 1 122 ? -4.079 4.573 -7.732 1.00 86.31 122 ALA A N 1
ATOM 952 C CA . ALA A 1 122 ? -3.716 5.984 -7.887 1.00 86.31 122 ALA A CA 1
ATOM 953 C C . ALA A 1 122 ? -4.933 6.921 -8.036 1.00 86.31 122 ALA A C 1
ATOM 955 O O . ALA A 1 122 ? -4.930 8.035 -7.522 1.00 86.31 122 ALA A O 1
ATOM 956 N N . SER A 1 123 ? -6.007 6.452 -8.682 1.00 85.19 123 SER A N 1
ATOM 957 C CA . SER A 1 123 ? -7.266 7.195 -8.851 1.00 85.19 123 SER A CA 1
ATOM 958 C C . SER A 1 123 ? -8.160 7.235 -7.603 1.00 85.19 123 SER A C 1
ATOM 960 O O . SER A 1 123 ? -9.252 7.792 -7.650 1.00 85.19 123 SER A O 1
ATOM 962 N N . GLY A 1 124 ? -7.741 6.628 -6.488 1.00 86.44 124 GLY A N 1
ATOM 963 C CA . GLY A 1 124 ? -8.536 6.556 -5.260 1.00 86.44 124 GLY A CA 1
ATOM 964 C C . GLY A 1 124 ? -9.607 5.461 -5.260 1.00 86.44 124 GLY A C 1
ATOM 965 O O . GLY A 1 124 ? -10.376 5.361 -4.306 1.00 86.44 124 GLY A O 1
ATOM 966 N N . ARG A 1 125 ? -9.664 4.606 -6.291 1.00 89.50 125 ARG A N 1
ATOM 967 C CA . ARG A 1 125 ? -10.617 3.492 -6.353 1.00 89.50 125 ARG A CA 1
ATOM 968 C C . ARG A 1 125 ? -10.108 2.311 -5.530 1.00 89.50 125 ARG A C 1
ATOM 970 O O . ARG A 1 125 ? -8.977 1.866 -5.703 1.00 89.50 125 ARG A O 1
ATOM 977 N N . ILE A 1 126 ? -10.963 1.748 -4.678 1.00 90.31 126 ILE A N 1
ATOM 978 C CA . ILE A 1 126 ? -10.656 0.505 -3.960 1.00 90.31 126 ILE A CA 1
ATOM 979 C C . ILE A 1 126 ? -10.708 -0.657 -4.960 1.00 90.31 126 ILE A C 1
ATOM 981 O O . ILE A 1 126 ? -11.768 -0.976 -5.496 1.00 90.31 126 ILE A O 1
ATOM 985 N N . LEU A 1 127 ? -9.562 -1.289 -5.210 1.00 89.81 127 LEU A N 1
ATOM 986 C CA . LEU A 1 127 ? -9.445 -2.452 -6.093 1.00 89.81 127 LEU A CA 1
ATOM 987 C C . LEU A 1 127 ? -9.903 -3.728 -5.389 1.00 89.81 127 LEU A C 1
ATOM 989 O O . LEU A 1 127 ? -10.573 -4.578 -5.976 1.00 89.81 127 LEU A O 1
ATOM 993 N N . LYS A 1 128 ? -9.535 -3.864 -4.113 1.00 90.88 128 LYS A N 1
ATOM 994 C CA . LYS A 1 128 ? -9.884 -5.021 -3.293 1.00 90.88 128 LYS A CA 1
ATOM 995 C C . LYS A 1 128 ? -9.935 -4.640 -1.820 1.00 90.88 128 LYS A C 1
ATOM 997 O O . LYS A 1 128 ? -9.155 -3.807 -1.369 1.00 90.88 128 LYS A O 1
ATOM 1002 N N . ARG A 1 129 ? -10.837 -5.278 -1.074 1.00 91.00 129 ARG A N 1
ATOM 1003 C CA . ARG A 1 129 ? -10.950 -5.189 0.387 1.00 91.00 129 ARG A CA 1
ATOM 1004 C C . ARG A 1 129 ? -11.231 -6.573 0.973 1.00 91.00 129 ARG A C 1
ATOM 1006 O O . ARG A 1 129 ? -11.897 -7.380 0.318 1.00 91.00 129 ARG A O 1
ATOM 1013 N N . GLY A 1 130 ? -10.709 -6.855 2.166 1.00 89.88 130 GLY A N 1
ATOM 1014 C CA . GLY A 1 130 ? -10.926 -8.129 2.849 1.00 89.88 130 GLY A CA 1
ATOM 1015 C C . GLY A 1 130 ? -10.258 -8.238 4.220 1.00 89.88 130 GLY A C 1
ATOM 1016 O O . GLY A 1 130 ? -9.562 -7.333 4.676 1.00 89.88 130 GLY A O 1
ATOM 1017 N N . HIS A 1 131 ? -10.505 -9.363 4.892 1.00 88.69 131 HIS A N 1
ATOM 1018 C CA . HIS A 1 131 ? -9.907 -9.693 6.194 1.00 88.69 131 HIS A CA 1
ATOM 1019 C C . HIS A 1 131 ? -8.513 -10.318 6.073 1.00 88.69 131 HIS A C 1
ATOM 1021 O O . HIS A 1 131 ? -7.775 -10.338 7.049 1.00 88.69 131 HIS A O 1
ATOM 1027 N N . ASP A 1 132 ? -8.173 -10.818 4.887 1.00 89.81 132 ASP A N 1
ATOM 1028 C CA . ASP A 1 132 ? -6.913 -11.490 4.591 1.00 89.81 132 ASP A CA 1
ATOM 1029 C C . ASP A 1 132 ? -6.072 -10.622 3.649 1.00 89.81 132 ASP A C 1
ATOM 1031 O O . ASP A 1 132 ? -6.506 -10.302 2.535 1.00 89.81 132 ASP A O 1
ATOM 1035 N N . LEU A 1 133 ? -4.885 -10.233 4.116 1.00 90.62 133 LEU A N 1
ATOM 1036 C CA . LEU A 1 133 ? -3.958 -9.389 3.378 1.00 90.62 133 LEU A CA 1
ATOM 1037 C C . LEU A 1 133 ? -3.449 -10.093 2.117 1.00 90.62 133 LEU A C 1
ATOM 1039 O O . LEU A 1 133 ? -3.493 -9.488 1.047 1.00 90.62 133 LEU A O 1
ATOM 1043 N N . ALA A 1 134 ? -3.078 -11.372 2.195 1.00 89.25 134 ALA A N 1
ATOM 1044 C CA . ALA A 1 134 ? -2.559 -12.129 1.059 1.00 89.25 134 ALA A CA 1
ATOM 1045 C C . ALA A 1 134 ? -3.549 -12.118 -0.114 1.00 89.25 134 ALA A C 1
ATOM 1047 O O . ALA A 1 134 ? -3.192 -11.822 -1.258 1.00 89.25 134 ALA A O 1
ATOM 1048 N N . ARG A 1 135 ? -4.833 -12.365 0.170 1.00 89.31 135 ARG A N 1
ATOM 1049 C CA . ARG A 1 135 ? -5.904 -12.349 -0.838 1.00 89.31 135 ARG A CA 1
ATOM 1050 C C . ARG A 1 135 ? -6.192 -10.953 -1.388 1.00 89.31 135 ARG A C 1
ATOM 1052 O O . ARG A 1 135 ? -6.625 -10.828 -2.534 1.00 89.31 135 ARG A O 1
ATOM 1059 N N . VAL A 1 136 ? -5.980 -9.909 -0.590 1.00 90.88 136 VAL A N 1
ATOM 1060 C CA . VAL A 1 136 ? -6.090 -8.517 -1.042 1.00 90.88 136 VAL A CA 1
ATOM 1061 C C . VAL A 1 136 ? -4.919 -8.156 -1.961 1.00 90.88 136 VAL A C 1
ATOM 1063 O O . VAL A 1 136 ? -5.144 -7.565 -3.015 1.00 90.88 136 VAL A O 1
ATOM 1066 N N . LEU A 1 137 ? -3.701 -8.589 -1.630 1.00 91.00 137 LEU A N 1
ATOM 1067 C CA . LEU A 1 137 ? -2.484 -8.344 -2.406 1.00 91.00 137 LEU A CA 1
ATOM 1068 C C . LEU A 1 137 ? -2.453 -9.068 -3.762 1.00 91.00 137 LEU A C 1
ATOM 1070 O O . LEU A 1 137 ? -1.809 -8.584 -4.690 1.00 91.00 137 LEU A O 1
ATOM 1074 N N . GLN A 1 138 ? -3.198 -10.165 -3.936 1.00 88.62 138 GLN A N 1
ATOM 1075 C CA . GLN A 1 138 ? -3.315 -10.877 -5.222 1.00 88.62 138 GLN A CA 1
ATOM 1076 C C . GLN A 1 138 ? -3.792 -9.998 -6.391 1.00 88.62 138 GLN A C 1
ATOM 1078 O O . GLN A 1 138 ? -3.577 -10.354 -7.549 1.00 88.62 138 GLN A O 1
ATOM 1083 N N . VAL A 1 139 ? -4.455 -8.868 -6.120 1.00 86.50 139 VAL A N 1
ATOM 1084 C CA . VAL A 1 139 ? -4.871 -7.923 -7.170 1.00 86.50 139 VAL A CA 1
ATOM 1085 C C . VAL A 1 139 ? -3.686 -7.191 -7.807 1.00 86.50 139 VAL A C 1
ATOM 1087 O O . VAL A 1 139 ? -3.797 -6.752 -8.945 1.00 86.50 139 VAL A O 1
ATOM 1090 N N . LEU A 1 140 ? -2.566 -7.083 -7.086 1.00 83.06 140 LEU A N 1
ATOM 1091 C CA . LEU A 1 140 ? -1.342 -6.412 -7.530 1.00 83.06 140 LEU A CA 1
ATOM 1092 C C . LEU A 1 140 ? -0.419 -7.346 -8.321 1.00 83.06 140 LEU A C 1
ATOM 1094 O O . LEU A 1 140 ? 0.334 -6.885 -9.167 1.00 83.06 140 LEU A O 1
ATOM 1098 N N . ASP A 1 141 ? -0.501 -8.652 -8.056 1.00 75.56 141 ASP A N 1
ATOM 1099 C CA . ASP A 1 141 ? 0.321 -9.691 -8.697 1.00 75.56 141 ASP A CA 1
ATOM 1100 C C . ASP A 1 141 ? -0.215 -10.097 -10.081 1.00 75.56 141 ASP A C 1
ATOM 1102 O O . ASP A 1 141 ? 0.458 -10.763 -10.865 1.00 75.56 141 ASP A O 1
ATOM 1106 N N . LYS A 1 142 ? -1.461 -9.724 -10.398 1.00 64.88 142 LYS A N 1
ATOM 1107 C CA . LYS A 1 142 ? -2.033 -9.946 -11.725 1.00 64.88 142 LYS A CA 1
ATOM 1108 C C . LYS A 1 142 ? -1.670 -8.764 -12.622 1.00 64.88 142 LYS A C 1
ATOM 1110 O O . LYS A 1 142 ? -1.954 -7.634 -12.225 1.00 64.88 142 LYS A O 1
ATOM 1115 N N . PRO A 1 143 ? -1.134 -8.988 -13.841 1.00 53.47 143 PRO A N 1
ATOM 1116 C CA . PRO A 1 143 ? -0.973 -7.913 -14.807 1.00 53.47 143 PRO A CA 1
ATOM 1117 C C . PRO A 1 143 ? -2.356 -7.315 -15.044 1.00 53.47 143 PRO A C 1
ATOM 1119 O O . PRO A 1 143 ? -3.274 -7.983 -15.530 1.00 53.47 143 PRO A O 1
ATOM 1122 N N . VAL A 1 144 ? -2.527 -6.081 -14.586 1.00 48.88 144 VAL A N 1
ATOM 1123 C CA . VAL A 1 144 ? -3.802 -5.380 -14.594 1.00 48.88 144 VAL A CA 1
ATOM 1124 C C . VAL A 1 144 ? -4.197 -5.200 -16.055 1.00 48.88 144 VAL A C 1
ATOM 1126 O O . VAL A 1 144 ? -3.707 -4.306 -16.739 1.00 48.88 144 VAL A O 1
ATOM 1129 N N . ARG A 1 145 ? -5.092 -6.050 -16.568 1.00 42.41 145 ARG A N 1
ATOM 1130 C CA . ARG A 1 145 ? -5.914 -5.660 -17.715 1.00 42.41 145 ARG A CA 1
ATOM 1131 C C . ARG A 1 145 ? -6.854 -4.588 -17.185 1.00 42.41 145 ARG A C 1
ATOM 1133 O O . ARG A 1 145 ? -7.918 -4.894 -16.655 1.00 42.41 145 ARG A O 1
ATOM 1140 N N . LEU A 1 146 ? -6.400 -3.340 -17.249 1.00 43.03 146 LEU A N 1
ATOM 1141 C CA . LEU A 1 146 ? -7.248 -2.164 -17.123 1.00 43.03 146 LEU A CA 1
ATOM 1142 C C . LEU A 1 146 ? -8.316 -2.266 -18.215 1.00 43.03 146 LEU A C 1
ATOM 1144 O O . LEU A 1 146 ? -8.066 -1.946 -19.373 1.00 43.03 146 LEU A O 1
ATOM 1148 N N . VAL A 1 147 ? -9.493 -2.769 -17.856 1.00 39.72 147 VAL A N 1
ATOM 1149 C CA . VAL A 1 147 ? -10.692 -2.582 -18.668 1.00 39.72 147 VAL A CA 1
ATOM 1150 C C . VAL A 1 147 ? -11.191 -1.187 -18.322 1.00 39.72 147 VAL A C 1
ATOM 1152 O O . VAL A 1 147 ? -11.689 -0.954 -17.221 1.00 39.72 147 VAL A O 1
ATOM 1155 N N . ALA A 1 148 ? -10.940 -0.245 -19.228 1.00 38.66 148 ALA A N 1
ATOM 1156 C CA . ALA A 1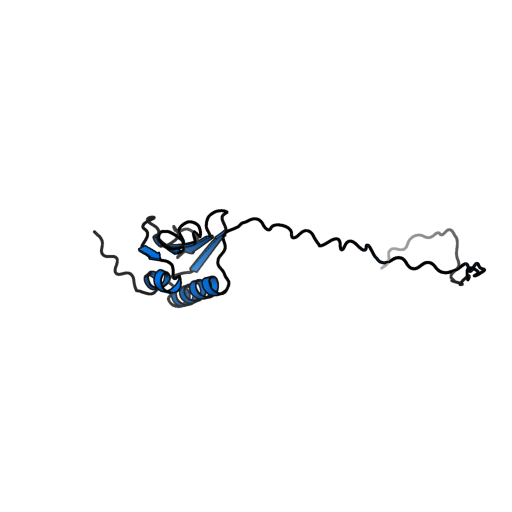 148 ? -11.578 1.059 -19.206 1.00 38.66 148 ALA A CA 1
ATOM 1157 C C . ALA A 1 148 ? -13.099 0.865 -19.334 1.00 38.66 148 ALA A C 1
ATOM 1159 O O . ALA A 1 148 ? -13.547 0.073 -20.166 1.00 38.66 148 ALA A O 1
ATOM 1160 N N . GLN A 1 149 ? -13.868 1.563 -18.503 1.00 34.66 149 GLN A N 1
ATOM 1161 C CA . GLN A 1 149 ? -15.307 1.768 -18.670 1.00 34.66 149 GLN A CA 1
ATOM 1162 C C . GLN A 1 149 ? -15.594 3.256 -18.567 1.00 34.66 149 GLN A C 1
ATOM 1164 O O . GLN A 1 149 ? -14.946 3.903 -17.711 1.00 34.66 149 GLN A O 1
#

Radius of gyration: 34.49 Å; Cα contacts (8 Å, |Δi|>4): 179; chains: 1; bounding box: 83×44×90 Å

Nearest PDB structures (foldseek):
  6ci7-assembly3_C  TM=3.789E-01  e=7.223E+00  Methanopyrus kandleri AV19

Sequence (149 aa):
MSETETSDPSSDPFRTGGGAAVVPFTPRRKDQGPAQPHGHPIAPAASRAPNVVSFDARELREILNVYGRMVALGEWRDYALDFLKDRAVFSVFRRTSEVPLYRIEKDPQLARRQGAYSVVSASGRILKRGHDLARVLQVLDKPVRLVAQ

InterPro domains:
  IPR021252 Protein of unknown function DUF2794 [PF10984] (53-137)